Protein AF-A0A519RKN8-F1 (afdb_monomer)

Nearest PDB structures (foldseek):
  4rap-assembly1_A  TM=6.635E-01  e=1.103E+00  Escherichia coli ETEC H10407
  5t2a-assembly1_Q  TM=4.339E-01  e=3.268E+00  Leishmania donovani
  3gmh-assembly5_J  TM=3.960E-01  e=3.958E+00  Homo sapiens
  3jpu-assembly3_D  TM=2.978E-01  e=9.67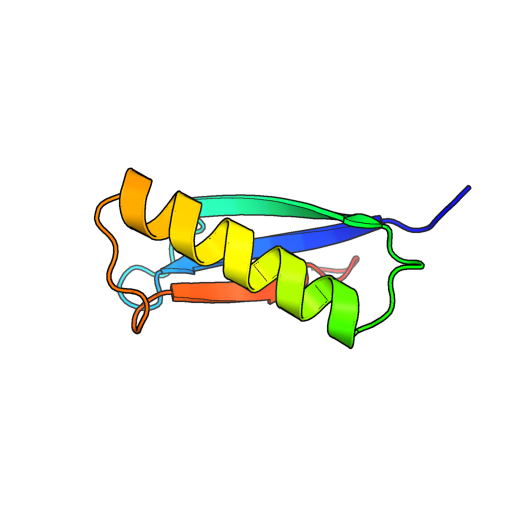9E+00  Pseudomonas aeruginosa

Foldseek 3Di:
DFDKKKKFKAFQVVRDGQDIDIDGPPDDPVRVVVVVVVVLVVSCVVVVHDSVRIDIDIDDPPD

Mean predicted aligned error: 3.88 Å

pLDDT: mean 91.04, std 10.12, range [45.25, 97.0]

Structure (mmCIF, N/CA/C/O backbone):
data_AF-A0A519RKN8-F1
#
_entry.id   AF-A0A519RKN8-F1
#
loop_
_atom_site.group_PDB
_atom_site.id
_atom_site.type_symbol
_atom_site.label_atom_id
_atom_site.label_alt_id
_atom_site.label_comp_id
_atom_site.label_asym_id
_atom_site.label_entity_id
_atom_site.label_seq_id
_atom_site.pdbx_PDB_ins_code
_atom_site.Cartn_x
_atom_site.Cartn_y
_atom_site.Cartn_z
_atom_site.occupancy
_atom_site.B_iso_or_equiv
_atom_site.auth_seq_id
_atom_site.auth_comp_id
_atom_site.auth_asym_id
_atom_site.auth_atom_id
_atom_site.pdbx_PDB_model_num
ATOM 1 N N . MET A 1 1 ? 13.571 -2.741 -22.835 1.00 52.88 1 MET A N 1
ATOM 2 C CA . MET A 1 1 ? 12.276 -3.128 -22.238 1.00 52.88 1 MET A CA 1
ATOM 3 C C . MET A 1 1 ? 12.471 -3.054 -20.738 1.00 52.88 1 MET A C 1
ATOM 5 O O . MET A 1 1 ? 13.210 -3.877 -20.222 1.00 52.88 1 MET A O 1
ATOM 9 N N . GLY A 1 2 ? 11.953 -2.011 -20.086 1.00 66.75 2 GLY A N 1
ATOM 10 C CA . GLY A 1 2 ? 12.044 -1.896 -18.627 1.00 66.75 2 GLY A CA 1
ATOM 11 C C . GLY A 1 2 ? 11.135 -2.922 -17.960 1.00 66.75 2 GLY A C 1
ATOM 12 O O . GLY A 1 2 ? 10.099 -3.290 -18.527 1.00 66.75 2 GLY A O 1
ATOM 13 N N . THR A 1 3 ? 11.533 -3.405 -16.788 1.00 86.12 3 THR A N 1
ATOM 14 C CA . THR A 1 3 ? 10.679 -4.288 -15.983 1.00 86.12 3 THR A CA 1
ATOM 15 C C . THR A 1 3 ? 9.499 -3.486 -15.423 1.00 86.12 3 THR A C 1
ATOM 17 O O . THR A 1 3 ? 9.548 -2.259 -15.354 1.00 86.12 3 THR A O 1
ATOM 20 N N . LYS A 1 4 ? 8.392 -4.141 -15.067 1.00 90.62 4 LYS A N 1
ATOM 21 C CA . LYS A 1 4 ? 7.245 -3.486 -14.419 1.00 90.62 4 LYS A CA 1
ATOM 22 C C . LYS A 1 4 ? 7.033 -4.123 -13.059 1.00 90.62 4 LYS A C 1
ATOM 24 O O . LYS A 1 4 ? 7.097 -5.340 -12.951 1.00 90.62 4 LYS A O 1
ATOM 29 N N . LYS A 1 5 ? 6.750 -3.308 -12.047 1.00 92.31 5 LYS A N 1
ATOM 30 C CA . LYS A 1 5 ? 6.343 -3.786 -10.724 1.00 92.31 5 LYS A CA 1
ATOM 31 C C . LYS A 1 5 ? 4.906 -3.394 -10.470 1.00 92.31 5 LYS A C 1
ATOM 33 O O . LYS A 1 5 ? 4.538 -2.235 -10.659 1.00 92.31 5 LYS A O 1
ATOM 38 N N . GLN A 1 6 ? 4.099 -4.363 -10.072 1.00 94.44 6 GLN A N 1
ATOM 39 C CA . GLN A 1 6 ? 2.690 -4.151 -9.788 1.00 94.44 6 GLN A CA 1
ATOM 40 C C . GLN A 1 6 ? 2.465 -4.183 -8.284 1.00 94.44 6 GLN A C 1
ATOM 42 O O . GLN A 1 6 ? 3.045 -4.997 -7.573 1.00 94.44 6 GLN A O 1
ATOM 47 N N . TYR A 1 7 ? 1.611 -3.290 -7.810 1.00 95.56 7 TYR A N 1
ATOM 48 C CA . TYR A 1 7 ? 1.268 -3.144 -6.408 1.00 95.56 7 TYR A CA 1
ATOM 49 C C . TYR A 1 7 ? -0.248 -3.157 -6.267 1.00 95.56 7 TYR A C 1
ATOM 51 O O . TYR A 1 7 ? -0.952 -2.480 -7.022 1.00 95.56 7 TYR A O 1
ATOM 59 N N . LYS A 1 8 ? -0.751 -3.906 -5.288 1.00 95.88 8 LYS A N 1
ATOM 60 C CA . LYS A 1 8 ? -2.155 -3.870 -4.874 1.00 95.88 8 LYS A CA 1
ATOM 61 C C . LYS A 1 8 ? -2.299 -3.026 -3.617 1.00 95.88 8 LYS A C 1
ATOM 63 O O . LYS A 1 8 ? -1.508 -3.135 -2.681 1.00 95.88 8 LYS A O 1
ATOM 68 N N . PHE A 1 9 ? -3.305 -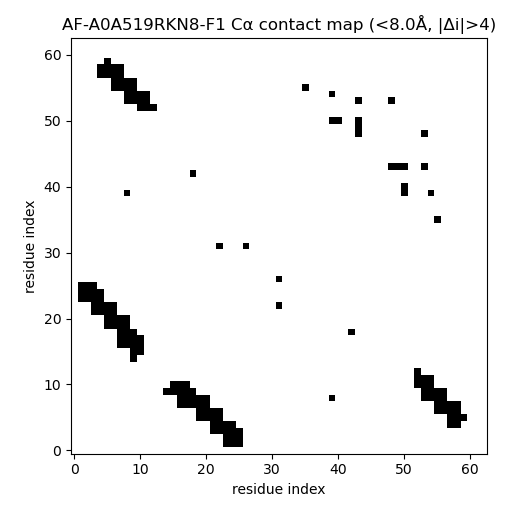2.166 -3.624 1.00 96.31 9 PHE A N 1
ATOM 69 C CA . PHE A 1 9 ? -3.672 -1.311 -2.510 1.00 96.31 9 PHE A CA 1
ATOM 70 C C . PHE A 1 9 ? -4.757 -1.993 -1.694 1.00 96.31 9 PHE A C 1
ATOM 72 O O . PHE A 1 9 ? -5.873 -2.158 -2.186 1.00 96.31 9 PHE A O 1
ATOM 79 N N . ILE A 1 10 ? -4.439 -2.410 -0.474 1.00 97.00 10 ILE A N 1
ATOM 80 C CA . ILE A 1 10 ? -5.316 -3.254 0.339 1.00 97.00 10 ILE A CA 1
ATOM 81 C C . ILE A 1 10 ? -5.829 -2.478 1.545 1.00 97.00 10 ILE A C 1
ATOM 83 O O . ILE A 1 10 ? -5.066 -1.766 2.195 1.00 97.00 10 ILE A O 1
ATOM 87 N N . ASN A 1 11 ? -7.110 -2.664 1.873 1.00 95.94 11 ASN A N 1
ATOM 88 C CA . ASN A 1 11 ? -7.665 -2.296 3.173 1.00 95.94 11 ASN A CA 1
ATOM 89 C C . ASN A 1 11 ? -7.510 -3.463 4.149 1.00 95.94 11 ASN A C 1
ATOM 91 O O . ASN A 1 11 ? -8.132 -4.506 3.971 1.00 95.94 11 ASN A O 1
ATOM 95 N N . SER A 1 12 ? -6.719 -3.284 5.203 1.00 95.25 12 SER A N 1
ATOM 96 C CA . SER A 1 12 ? -6.463 -4.307 6.219 1.00 95.25 12 SER A CA 1
ATOM 97 C C . SER A 1 12 ? -7.696 -4.676 7.046 1.00 95.25 12 SER A C 1
ATOM 99 O O . SER A 1 12 ? -7.752 -5.768 7.600 1.00 95.25 12 SER A O 1
ATOM 101 N N . THR A 1 13 ? -8.697 -3.797 7.118 1.00 94.62 13 THR A N 1
ATOM 102 C CA . THR A 1 13 ? -9.945 -4.045 7.857 1.00 94.62 13 THR A CA 1
ATOM 103 C C . THR A 1 13 ? -10.872 -4.991 7.098 1.00 94.62 13 THR A C 1
ATOM 105 O O . THR A 1 13 ? -11.611 -5.750 7.717 1.00 94.62 13 THR A O 1
ATOM 108 N N . THR A 1 14 ? -10.848 -4.962 5.762 1.00 94.19 14 THR A N 1
ATOM 109 C CA . THR A 1 14 ? -11.747 -5.774 4.920 1.00 94.19 14 THR A CA 1
ATOM 110 C C . THR A 1 14 ? -11.033 -6.861 4.120 1.00 94.19 14 THR A C 1
ATOM 112 O O . THR A 1 14 ? -11.687 -7.763 3.609 1.00 94.19 14 THR A O 1
ATOM 115 N N . GLY A 1 15 ? -9.710 -6.776 3.976 1.00 93.38 15 GLY A N 1
ATOM 116 C CA . GLY A 1 15 ? -8.906 -7.638 3.108 1.00 93.38 15 GLY A CA 1
ATOM 117 C C . GLY A 1 15 ? -9.042 -7.330 1.612 1.00 93.38 15 GLY A C 1
ATOM 118 O O . GLY A 1 15 ? -8.424 -8.005 0.791 1.00 93.38 15 GLY A O 1
ATOM 119 N N . TYR A 1 16 ? -9.833 -6.325 1.222 1.00 93.94 16 TYR A N 1
ATOM 120 C CA . TYR A 1 16 ? -10.088 -6.040 -0.189 1.00 93.94 16 TYR A CA 1
ATOM 121 C C . TYR A 1 16 ? -8.977 -5.229 -0.846 1.00 93.94 16 TYR A C 1
ATOM 123 O O . TYR A 1 16 ? -8.478 -4.253 -0.283 1.00 93.94 16 TYR A O 1
ATOM 131 N N . SER A 1 17 ? -8.666 -5.601 -2.091 1.00 95.31 17 SER A N 1
ATOM 132 C CA . SER A 1 17 ? -7.864 -4.784 -3.002 1.00 95.31 17 SER A CA 1
ATOM 133 C C . SER A 1 17 ? -8.739 -3.680 -3.593 1.00 95.31 17 SER A C 1
ATOM 135 O O . SER A 1 17 ? -9.726 -3.949 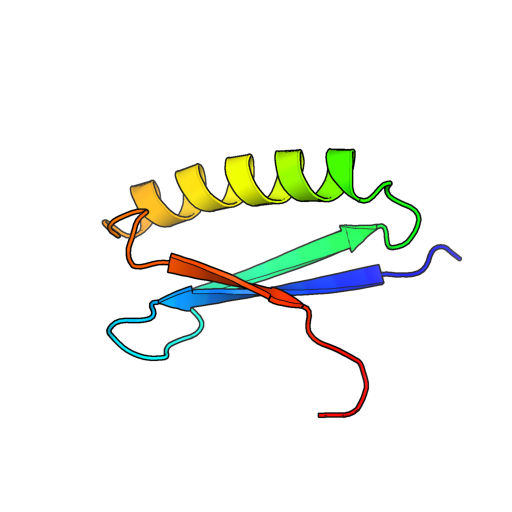-4.272 1.00 95.31 17 SER A O 1
ATOM 137 N N . ILE A 1 18 ? -8.387 -2.434 -3.309 1.00 94.00 18 ILE A N 1
ATOM 138 C CA . ILE A 1 18 ? -9.156 -1.238 -3.673 1.00 94.00 18 ILE A CA 1
ATOM 139 C C . ILE A 1 18 ? -8.658 -0.651 -4.992 1.00 94.00 18 ILE A C 1
ATOM 141 O O . ILE A 1 18 ? -9.423 -0.059 -5.750 1.00 94.00 18 ILE A O 1
ATOM 145 N N . TYR A 1 19 ? -7.360 -0.783 -5.254 1.00 95.19 19 TYR A N 1
ATOM 146 C CA . TYR A 1 19 ? -6.709 -0.193 -6.412 1.00 95.19 19 TYR A CA 1
ATOM 147 C C . TYR A 1 19 ? -5.436 -0.965 -6.764 1.00 95.19 19 TYR A C 1
ATOM 149 O O . TYR A 1 19 ? -4.809 -1.572 -5.897 1.00 95.19 19 TYR A O 1
ATOM 157 N N . TYR A 1 20 ? -5.047 -0.922 -8.035 1.00 95.25 20 TYR A N 1
ATOM 158 C CA . TYR A 1 20 ? -3.801 -1.498 -8.527 1.00 95.25 20 TYR A CA 1
ATOM 159 C C . TYR A 1 20 ? -2.966 -0.401 -9.164 1.00 95.25 20 TYR A C 1
ATOM 161 O O . TYR A 1 20 ? -3.472 0.393 -9.957 1.00 95.25 20 TYR A O 1
ATOM 169 N N . HIS A 1 21 ? -1.679 -0.381 -8.845 1.00 95.62 21 HIS A N 1
ATOM 170 C CA . HIS A 1 21 ? -0.741 0.588 -9.383 1.00 95.62 21 HIS A CA 1
ATOM 171 C C . HIS A 1 21 ? 0.468 -0.121 -9.981 1.00 95.62 21 HIS A C 1
ATOM 173 O O . HIS A 1 21 ? 0.950 -1.109 -9.435 1.00 95.62 21 HIS A O 1
ATOM 179 N N . THR A 1 22 ? 0.946 0.360 -11.126 1.00 94.38 22 THR A N 1
ATOM 180 C CA . THR A 1 22 ? 2.122 -0.203 -11.798 1.00 94.38 22 THR A CA 1
ATOM 181 C C . THR A 1 22 ? 3.209 0.852 -11.855 1.00 94.38 22 THR A C 1
ATOM 183 O O . THR A 1 22 ? 2.987 1.930 -12.398 1.00 94.38 22 THR A O 1
ATOM 186 N N . LEU A 1 23 ? 4.383 0.514 -11.336 1.00 94.12 23 LEU A N 1
ATOM 187 C CA . LEU A 1 23 ? 5.580 1.337 -11.412 1.00 94.12 23 LEU A CA 1
ATOM 188 C C . LEU A 1 23 ? 6.582 0.748 -12.402 1.00 94.12 23 LEU A C 1
ATOM 190 O O . LEU A 1 23 ? 6.554 -0.444 -12.730 1.00 94.12 23 LEU A O 1
ATOM 194 N N . ASN A 1 24 ? 7.494 1.600 -12.863 1.00 92.00 24 ASN A N 1
ATOM 195 C CA . ASN A 1 24 ? 8.677 1.143 -13.575 1.00 92.00 24 ASN A CA 1
ATOM 196 C C . ASN A 1 24 ? 9.554 0.329 -12.607 1.00 92.00 24 ASN A C 1
ATOM 198 O O . ASN A 1 24 ? 9.886 0.800 -11.523 1.00 92.00 24 ASN A O 1
ATOM 202 N N . GLY A 1 25 ? 9.913 -0.895 -12.982 1.00 87.06 25 GLY A N 1
ATOM 203 C CA . GLY A 1 25 ? 10.712 -1.791 -12.150 1.00 87.06 25 GLY A CA 1
ATOM 204 C C . GLY A 1 25 ? 12.173 -1.367 -12.015 1.00 87.06 25 GLY A C 1
ATOM 205 O O . GLY A 1 25 ? 12.816 -1.764 -11.045 1.00 87.06 25 GLY A O 1
ATOM 206 N N . ASP A 1 26 ? 12.655 -0.500 -12.911 1.00 89.81 26 ASP A N 1
ATOM 207 C CA . ASP A 1 26 ? 13.984 0.120 -12.833 1.00 89.81 26 ASP A CA 1
ATOM 208 C C . ASP A 1 26 ? 14.032 1.323 -11.862 1.00 89.81 26 ASP A C 1
ATOM 210 O O . ASP A 1 26 ? 15.092 1.9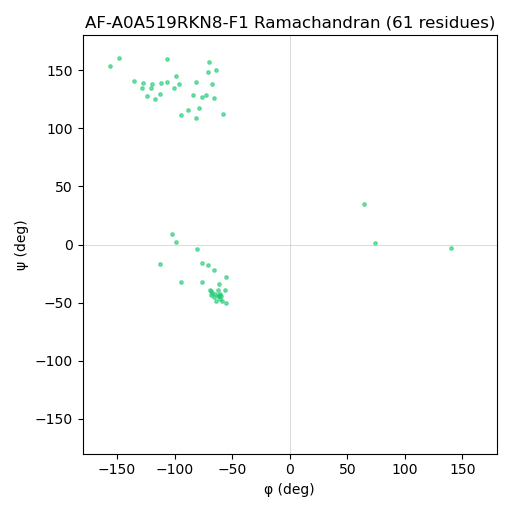09 -11.639 1.00 89.81 26 ASP A O 1
ATOM 214 N N . MET A 1 27 ? 12.890 1.719 -11.283 1.00 91.06 27 MET A N 1
ATOM 215 C CA . MET A 1 27 ? 12.798 2.822 -10.323 1.00 91.06 27 MET A CA 1
ATOM 216 C C . MET A 1 27 ? 13.507 2.463 -9.011 1.00 91.06 27 MET A C 1
ATOM 218 O O . MET A 1 27 ? 13.368 1.348 -8.496 1.00 91.06 27 MET A O 1
ATOM 222 N N . LYS A 1 28 ? 14.249 3.414 -8.426 1.00 92.88 28 LYS A N 1
ATOM 223 C CA . LYS A 1 28 ? 14.884 3.186 -7.123 1.00 92.88 28 LYS A CA 1
ATOM 224 C C . LYS A 1 28 ? 13.821 2.987 -6.049 1.00 92.88 28 LYS A C 1
ATOM 226 O O . LYS A 1 28 ? 12.747 3.581 -6.092 1.00 92.88 28 LYS A O 1
ATOM 231 N N . VAL A 1 29 ? 14.157 2.196 -5.032 1.00 90.19 29 VAL A N 1
ATOM 232 C CA . VAL A 1 29 ? 13.239 1.859 -3.930 1.00 90.19 29 VAL A CA 1
ATOM 233 C C . VAL A 1 29 ? 12.696 3.108 -3.228 1.00 90.19 29 VAL A C 1
ATOM 235 O O . VAL A 1 29 ? 11.525 3.146 -2.865 1.00 90.19 29 VAL A O 1
ATOM 238 N N . GLU A 1 30 ? 13.522 4.135 -3.040 1.00 94.00 30 GLU A N 1
ATOM 239 C CA . GLU A 1 30 ? 13.111 5.389 -2.394 1.00 94.00 30 GLU A CA 1
ATOM 240 C C . GLU A 1 30 ? 12.127 6.183 -3.260 1.00 94.00 30 GLU A C 1
ATOM 242 O O . GLU A 1 30 ? 11.108 6.650 -2.758 1.00 94.00 30 GLU A O 1
ATOM 247 N N . GLU A 1 31 ? 12.386 6.270 -4.566 1.00 94.25 31 GLU A N 1
ATOM 248 C CA . GLU A 1 31 ? 11.499 6.935 -5.526 1.00 94.25 31 GLU A CA 1
ATOM 249 C C . GLU A 1 31 ? 10.153 6.206 -5.629 1.00 94.25 31 GLU A C 1
ATOM 251 O O . GLU A 1 31 ? 9.100 6.840 -5.582 1.00 94.25 31 GLU A O 1
ATOM 256 N N . ALA A 1 32 ? 10.182 4.870 -5.667 1.00 93.62 32 ALA A N 1
ATOM 257 C CA . ALA A 1 32 ? 8.981 4.044 -5.672 1.00 93.62 32 ALA A CA 1
ATOM 258 C C . ALA A 1 32 ? 8.143 4.243 -4.399 1.00 93.62 32 ALA A C 1
ATOM 260 O O . ALA A 1 32 ? 6.928 4.392 -4.483 1.00 93.62 32 ALA A O 1
ATOM 261 N N . LYS A 1 33 ? 8.775 4.304 -3.218 1.00 93.62 33 LYS A N 1
ATOM 262 C CA . LYS A 1 33 ? 8.074 4.574 -1.950 1.00 93.62 33 LYS A CA 1
ATOM 263 C C . LYS A 1 33 ? 7.387 5.938 -1.949 1.00 93.62 33 LYS A C 1
ATOM 265 O O . LYS A 1 33 ? 6.242 6.031 -1.521 1.00 93.62 33 LYS A O 1
ATOM 270 N N . ILE A 1 34 ? 8.067 6.977 -2.433 1.00 96.00 34 ILE A N 1
ATOM 271 C CA . ILE A 1 34 ? 7.497 8.330 -2.511 1.00 96.00 34 ILE A CA 1
ATOM 272 C C . ILE A 1 34 ? 6.274 8.344 -3.433 1.00 96.00 34 ILE A C 1
ATOM 274 O O . ILE A 1 34 ? 5.252 8.934 -3.085 1.00 96.00 34 ILE A O 1
ATOM 278 N N . GLU A 1 35 ? 6.359 7.687 -4.589 1.00 95.50 35 GLU A N 1
ATOM 279 C CA . GLU A 1 35 ? 5.244 7.617 -5.535 1.00 95.50 35 GLU A CA 1
ATOM 280 C C . GLU A 1 35 ? 4.055 6.841 -4.955 1.00 95.50 35 GLU A C 1
ATOM 282 O O . GLU A 1 35 ? 2.917 7.311 -4.996 1.00 95.50 35 GLU A O 1
ATOM 287 N N . LEU A 1 36 ? 4.316 5.692 -4.326 1.00 95.62 36 LEU A N 1
ATOM 288 C CA . LEU A 1 36 ? 3.282 4.887 -3.679 1.00 95.62 36 LEU A CA 1
ATOM 289 C C . LEU A 1 36 ? 2.584 5.630 -2.535 1.00 95.62 36 LEU A C 1
ATOM 291 O O . LEU A 1 36 ? 1.365 5.515 -2.415 1.00 95.62 36 L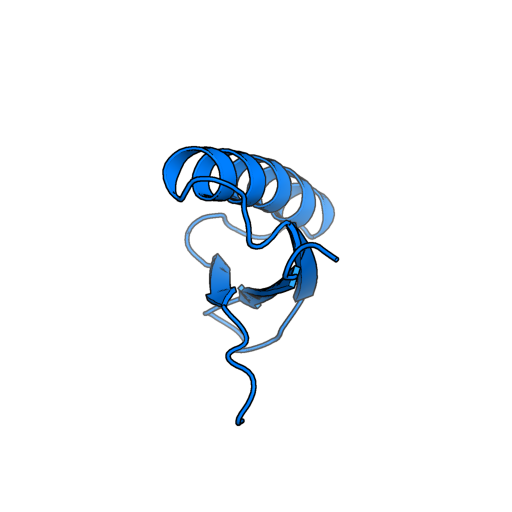EU A O 1
ATOM 295 N N . GLU A 1 37 ? 3.299 6.405 -1.717 1.00 95.69 37 GLU A N 1
ATOM 296 C CA . GLU A 1 37 ? 2.670 7.201 -0.651 1.00 95.69 37 GLU A CA 1
AT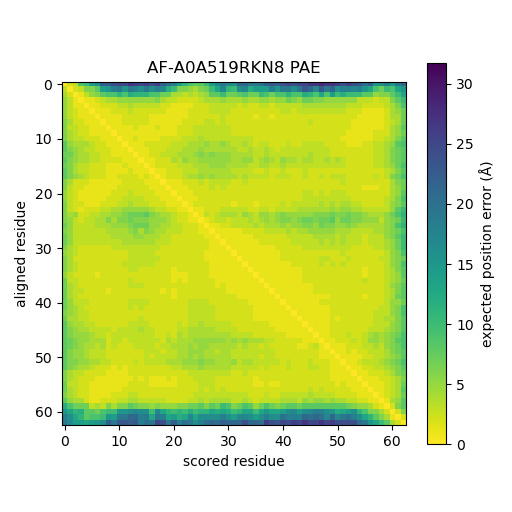OM 297 C C . GLU A 1 37 ? 1.813 8.343 -1.220 1.00 95.69 37 GLU A C 1
ATOM 299 O O . GLU A 1 37 ? 0.678 8.532 -0.781 1.00 95.69 3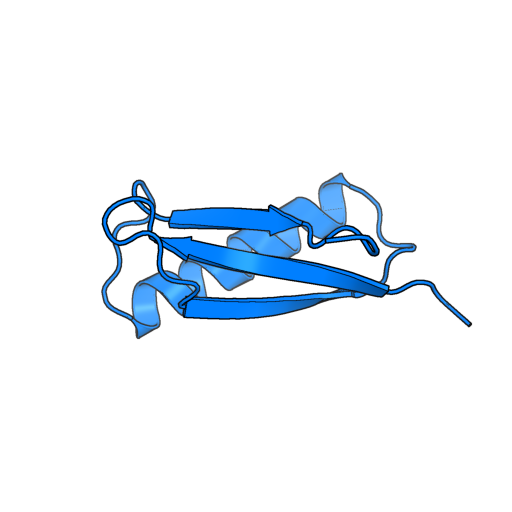7 GLU A O 1
ATOM 304 N N . LYS A 1 38 ? 2.270 9.030 -2.277 1.00 95.88 38 LYS A N 1
ATOM 305 C CA . LYS A 1 38 ? 1.452 10.046 -2.965 1.00 95.88 38 LYS A CA 1
ATOM 306 C C . LYS A 1 38 ? 0.159 9.460 -3.529 1.00 95.88 38 LYS A C 1
ATOM 308 O O . LYS A 1 38 ? -0.905 10.067 -3.407 1.00 95.88 38 LYS A O 1
ATOM 313 N N . VAL A 1 39 ? 0.238 8.294 -4.173 1.00 95.56 39 VAL A N 1
ATOM 314 C CA . VAL A 1 39 ? -0.941 7.611 -4.726 1.00 95.56 39 VAL A CA 1
ATOM 315 C C . VAL A 1 39 ? -1.835 7.095 -3.598 1.00 95.56 39 VAL A C 1
ATOM 317 O O . VAL A 1 39 ? -3.055 7.221 -3.684 1.00 95.56 39 VAL A O 1
ATOM 320 N N . LYS A 1 40 ? -1.253 6.575 -2.511 1.00 94.62 40 LYS A N 1
ATOM 321 C CA . LYS A 1 40 ? -1.981 6.120 -1.320 1.00 94.62 40 LYS A CA 1
ATOM 322 C C . LYS A 1 40 ? -2.862 7.215 -0.743 1.00 94.62 40 LYS A C 1
ATOM 324 O O . LYS A 1 40 ? -4.043 6.964 -0.532 1.00 94.62 40 LYS A O 1
ATOM 329 N N . GLU A 1 41 ? -2.327 8.413 -0.522 1.00 94.88 41 GLU A N 1
ATOM 330 C CA . GLU A 1 41 ? -3.098 9.540 0.015 1.00 94.88 41 GLU A CA 1
ATOM 331 C C . GLU A 1 41 ? -4.266 9.927 -0.901 1.00 94.88 41 GLU A C 1
ATOM 333 O O . GLU A 1 41 ? -5.392 10.124 -0.436 1.00 94.88 41 GLU A O 1
ATOM 338 N N . GLN A 1 42 ? -4.031 9.959 -2.216 1.00 95.88 42 GLN A N 1
ATOM 339 C CA . GLN A 1 42 ? -5.060 10.279 -3.209 1.00 95.88 42 GLN A CA 1
ATOM 340 C C . GLN A 1 42 ? -6.183 9.237 -3.237 1.00 95.88 42 GLN A C 1
ATOM 342 O O . GLN A 1 42 ? -7.364 9.592 -3.199 1.00 95.88 42 GLN A O 1
ATOM 347 N N . VAL A 1 43 ? -5.833 7.948 -3.285 1.00 93.94 43 VAL A N 1
ATOM 348 C CA . VAL A 1 43 ? -6.818 6.859 -3.310 1.00 93.94 43 VAL A CA 1
ATOM 349 C C . VAL A 1 43 ? -7.557 6.781 -1.974 1.00 93.94 43 VAL A C 1
ATOM 351 O O . VAL A 1 43 ? -8.779 6.653 -1.965 1.00 93.94 43 VAL A O 1
ATOM 354 N N . ALA A 1 44 ? -6.861 6.929 -0.846 1.00 94.25 44 ALA A N 1
ATOM 355 C CA . ALA A 1 44 ? -7.479 6.936 0.477 1.00 94.25 44 ALA A CA 1
ATOM 356 C C . ALA A 1 44 ? -8.524 8.043 0.615 1.00 94.25 44 ALA A C 1
ATOM 358 O O . ALA A 1 44 ? -9.658 7.774 1.006 1.00 94.25 44 ALA A O 1
ATOM 359 N N . SER A 1 45 ? -8.158 9.267 0.226 1.00 95.00 45 SER A N 1
ATOM 360 C CA . SER A 1 45 ? -9.049 10.425 0.253 1.00 95.00 45 SER A CA 1
ATOM 361 C C . SER A 1 45 ? -10.277 10.205 -0.635 1.00 95.00 45 SER A C 1
ATOM 363 O O . SER A 1 45 ? -11.411 10.361 -0.184 1.00 95.00 45 SER A O 1
ATOM 365 N N . LYS A 1 46 ? -10.073 9.727 -1.871 1.00 94.56 46 LYS A N 1
ATOM 366 C CA . LYS A 1 46 ? -11.161 9.454 -2.821 1.00 94.56 46 LYS A CA 1
ATOM 367 C C . LYS A 1 46 ? -12.144 8.385 -2.329 1.00 94.56 46 LYS A C 1
ATOM 369 O O . LYS A 1 46 ? -13.328 8.462 -2.645 1.00 94.56 46 LYS A O 1
ATOM 374 N N . HIS A 1 47 ? -11.660 7.387 -1.593 1.00 90.19 47 HIS A N 1
ATOM 375 C CA . HIS A 1 47 ? -12.464 6.261 -1.111 1.00 90.19 47 HIS A CA 1
ATOM 376 C C . HIS A 1 47 ? -12.921 6.412 0.352 1.00 90.19 47 HIS A C 1
ATOM 378 O O . HIS A 1 47 ? -13.571 5.507 0.872 1.00 90.19 47 HIS A O 1
ATOM 384 N N . GLY A 1 48 ? -12.604 7.529 1.019 1.00 93.06 48 GLY A N 1
ATOM 385 C CA . GLY A 1 48 ? -12.969 7.764 2.421 1.00 93.06 48 GLY A CA 1
ATOM 386 C C . GLY A 1 48 ? -12.305 6.787 3.398 1.00 93.06 48 GLY A C 1
ATOM 387 O O . GLY A 1 48 ? -12.924 6.371 4.374 1.00 93.06 48 GLY A O 1
ATOM 388 N N . LEU A 1 49 ? -11.066 6.377 3.115 1.00 93.50 49 LEU A N 1
ATOM 389 C CA . LEU A 1 49 ? -10.337 5.364 3.878 1.00 93.50 49 LEU A CA 1
ATOM 390 C C . LEU A 1 49 ? -9.366 5.996 4.875 1.00 93.50 49 LEU A C 1
ATOM 392 O O . LEU A 1 49 ? -8.712 6.997 4.588 1.00 93.50 49 LEU A O 1
ATOM 396 N N . LEU A 1 50 ? -9.207 5.355 6.033 1.00 93.25 50 LEU A N 1
ATOM 397 C CA . LEU A 1 50 ? -8.204 5.750 7.019 1.00 93.25 50 LEU A CA 1
ATOM 398 C C . LEU A 1 50 ? -6.815 5.283 6.572 1.00 93.25 50 LEU A C 1
ATOM 400 O O . LEU A 1 50 ? -6.616 4.088 6.353 1.00 93.25 50 LEU A O 1
ATOM 404 N N . LEU A 1 51 ? -5.836 6.195 6.522 1.00 92.38 51 LEU A N 1
ATOM 405 C CA . LEU A 1 51 ? -4.447 5.907 6.117 1.00 92.38 51 LEU A CA 1
ATOM 406 C C . LEU A 1 51 ? -3.774 4.787 6.927 1.00 92.38 51 LEU A C 1
ATOM 408 O O . LEU A 1 51 ? -2.902 4.091 6.412 1.00 92.38 51 LEU A O 1
ATOM 412 N N . THR A 1 52 ? -4.197 4.592 8.176 1.00 93.81 52 THR A N 1
ATOM 413 C CA . THR A 1 52 ? -3.709 3.539 9.080 1.00 93.81 52 THR A CA 1
ATOM 414 C C . THR A 1 52 ? -4.265 2.150 8.760 1.00 93.81 52 THR A C 1
ATOM 416 O O . THR A 1 52 ? -3.728 1.154 9.233 1.00 93.81 52 THR A O 1
ATOM 419 N N . THR A 1 53 ? -5.329 2.072 7.959 1.00 94.75 53 THR A N 1
ATOM 420 C CA . THR A 1 53 ? -6.018 0.822 7.595 1.00 94.75 53 THR A CA 1
ATOM 421 C C . THR A 1 53 ? -5.665 0.338 6.194 1.00 94.75 53 THR A C 1
ATOM 423 O O . THR A 1 53 ? -6.297 -0.578 5.681 1.00 94.75 53 THR A O 1
ATOM 426 N N . ILE A 1 54 ? -4.682 0.959 5.544 1.00 95.50 54 ILE A N 1
ATOM 427 C CA . ILE A 1 54 ? -4.361 0.710 4.139 1.00 95.50 54 ILE A CA 1
ATOM 428 C C . ILE A 1 54 ? -2.861 0.562 3.917 1.00 95.50 54 ILE A C 1
ATOM 430 O O . ILE A 1 54 ? -2.047 1.285 4.499 1.00 95.50 54 ILE A O 1
ATOM 434 N N . TYR A 1 55 ? -2.497 -0.371 3.043 1.00 96.12 55 TYR A N 1
ATOM 435 C CA . TYR A 1 55 ? -1.110 -0.677 2.719 1.00 96.12 55 TYR A CA 1
ATOM 436 C C . TYR A 1 55 ? -0.955 -1.133 1.268 1.00 96.12 55 TYR A C 1
ATOM 438 O O . TYR A 1 55 ? -1.917 -1.537 0.612 1.00 96.12 55 TYR A O 1
ATOM 446 N N . TRP A 1 56 ? 0.276 -1.041 0.769 1.00 96.56 56 TRP A N 1
ATOM 447 C CA . TRP A 1 56 ? 0.664 -1.582 -0.527 1.00 96.56 56 TRP A CA 1
ATOM 448 C C . TRP A 1 56 ? 1.292 -2.955 -0.358 1.00 96.56 56 TRP A C 1
ATOM 450 O O . TRP A 1 56 ? 2.132 -3.153 0.518 1.00 96.56 56 TRP A O 1
ATOM 460 N N . GLU A 1 57 ? 0.937 -3.870 -1.246 1.00 95.50 57 GLU A N 1
ATOM 461 C CA . GLU A 1 57 ? 1.587 -5.168 -1.372 1.00 95.50 57 GLU A CA 1
ATOM 462 C C . GLU A 1 57 ? 2.083 -5.337 -2.808 1.00 95.50 57 GLU A C 1
ATOM 464 O O . GLU A 1 57 ? 1.335 -5.109 -3.761 1.00 95.50 57 GLU A O 1
ATOM 469 N N . GLU A 1 58 ? 3.363 -5.676 -2.970 1.00 93.94 58 GLU A N 1
ATOM 470 C CA . GLU A 1 58 ? 3.947 -5.959 -4.283 1.00 93.94 58 GLU A CA 1
ATOM 471 C C . GLU A 1 58 ? 3.431 -7.307 -4.785 1.00 93.94 58 GLU A C 1
ATOM 473 O O . GLU A 1 58 ? 3.521 -8.312 -4.080 1.00 93.94 58 GLU A O 1
ATOM 478 N N . ILE A 1 59 ? 2.911 -7.326 -6.008 1.00 92.8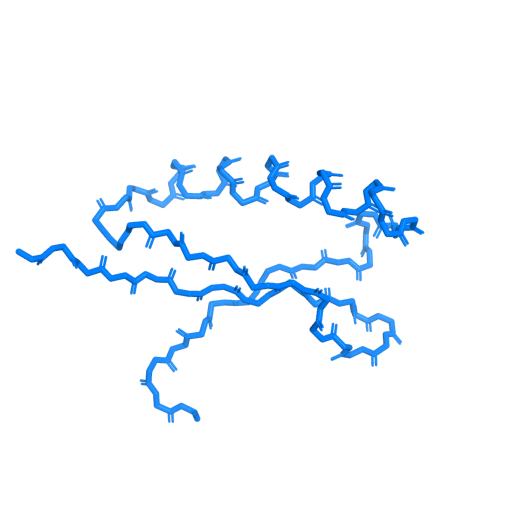1 59 ILE A N 1
ATOM 479 C CA . ILE A 1 59 ? 2.508 -8.547 -6.695 1.00 92.81 59 ILE A CA 1
ATOM 480 C C . ILE A 1 59 ? 3.775 -9.156 -7.281 1.00 92.81 59 ILE A C 1
ATOM 482 O O . ILE A 1 59 ? 4.357 -8.619 -8.225 1.00 92.81 59 ILE A O 1
ATOM 486 N N . LYS A 1 60 ? 4.219 -10.264 -6.696 1.00 86.81 60 LYS A N 1
ATOM 487 C CA . LYS A 1 60 ? 5.335 -11.043 -7.227 1.00 86.81 60 LYS A CA 1
ATOM 488 C C . LYS A 1 60 ? 4.782 -11.981 -8.295 1.00 86.81 60 LYS A C 1
ATOM 490 O O . LYS A 1 60 ? 3.811 -12.685 -8.038 1.00 86.81 60 LYS A O 1
ATOM 495 N N . GLU A 1 61 ? 5.376 -11.988 -9.487 1.00 66.88 61 GLU A N 1
ATOM 496 C CA . GLU A 1 61 ? 5.029 -12.978 -10.514 1.00 66.88 61 GLU A CA 1
ATOM 497 C C . GLU A 1 61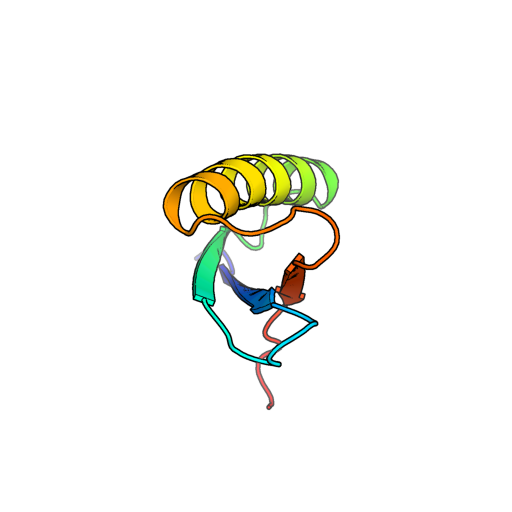 ? 5.275 -14.388 -9.947 1.00 66.88 61 GLU A C 1
ATOM 499 O O . GLU A 1 61 ? 6.419 -14.749 -9.666 1.00 66.88 61 GLU A O 1
ATOM 504 N N . GLY A 1 62 ? 4.200 -15.157 -9.728 1.00 60.19 62 GLY A N 1
ATOM 505 C CA . GLY A 1 62 ? 4.263 -16.511 -9.161 1.00 60.19 62 GLY A CA 1
ATOM 506 C C . GLY A 1 62 ? 3.177 -16.886 -8.141 1.00 60.19 62 GLY A C 1
ATOM 507 O O . GLY A 1 62 ? 3.187 -18.035 -7.702 1.00 60.19 62 GLY A O 1
ATOM 508 N N . GLU A 1 63 ? 2.269 -15.973 -7.772 1.00 45.25 63 GLU A N 1
ATOM 509 C CA . GLU A 1 63 ? 1.011 -16.279 -7.054 1.00 45.25 63 GLU A CA 1
ATOM 510 C C . GLU A 1 63 ? -0.198 -16.384 -7.993 1.00 45.25 63 GLU A C 1
ATOM 512 O O . GLU A 1 63 ? -0.274 -15.585 -8.958 1.00 45.25 63 GLU A O 1
#

Sequence (63 aa):
MGTKKQYKFINSTTGYSIYYHTLNGDMKVEEAKIELEKVKEQVASKHGLLLTTIYWEEIKEGE

Radius of gyration: 12.03 Å; Cα contacts (8 Å, |Δi|>4): 82; chains: 1; bounding box: 28×27×31 Å

Secondary structure (DSSP, 8-state):
---EEEEEEEETTT--EEEEEEEETTS-HHHHHHHHHHHHHHHHHHHT--GGGEEEEEE-TT-

Solvent-accessible surface area (backbone atoms only — not comparable to full-atom values): 3842 Å² total; per-residue (Å²): 136,82,54,74,38,40,32,38,33,30,31,72,87,77,70,44,72,79,47,76,48,77,45,64,49,82,53,52,72,68,59,50,50,55,51,51,52,56,50,45,54,54,52,25,62,75,70,75,48,60,74,91,43,46,48,78,43,76,60,61,95,87,121